Protein AF-A0A927HNV7-F1 (afdb_monomer)

pLDDT: mean 90.23, std 5.92, range [69.81, 96.62]

Radius of gyration: 13.7 Å; Cα contacts (8 Å, |Δi|>4): 140; chains: 1; bounding box: 26×29×38 Å

Organism: Klebsiella pneumoniae (NCBI:txid573)

Secondary structure (DSSP, 8-state):
--BTTB--SEEEEEESSSTT-TTSEEEEEEEE-TTTS-EEEEEEEEETTEEEEEEEEPPSSSSSPP-EEEEE-----

Sequence (77 aa):
MHINGQAPETQKMTFLKQKDDFDNVMMQWMLPDANTGHWLGLDYVKRNGKAILNVEVVRKNMDDPRRFWTYDCKRIK

Structure (mmCIF, N/CA/C/O backbone):
data_AF-A0A927HNV7-F1
#
_entry.id   AF-A0A927HNV7-F1
#
loop_
_atom_site.group_PDB
_atom_site.id
_atom_site.type_symbol
_atom_site.label_atom_id
_atom_site.label_alt_id
_atom_site.label_comp_id
_atom_site.label_asym_id
_atom_site.label_entity_id
_atom_site.label_seq_id
_atom_site.pdbx_PDB_ins_code
_atom_site.Cartn_x
_atom_site.Cartn_y
_atom_site.Cartn_z
_atom_site.occupancy
_atom_site.B_iso_or_equiv
_atom_site.auth_seq_id
_atom_site.auth_comp_id
_atom_site.auth_asym_id
_atom_site.auth_atom_id
_atom_site.pdbx_PDB_model_num
ATOM 1 N N . MET A 1 1 ? 7.125 -8.630 7.818 1.00 70.56 1 MET A N 1
ATOM 2 C CA . MET A 1 1 ? 5.867 -8.617 7.037 1.00 70.56 1 MET A CA 1
ATOM 3 C C . MET A 1 1 ? 6.263 -8.721 5.576 1.00 70.56 1 MET A C 1
ATOM 5 O O . MET A 1 1 ? 7.127 -7.958 5.172 1.00 70.56 1 MET A O 1
ATOM 9 N N . HIS A 1 2 ? 5.707 -9.675 4.830 1.00 81.38 2 HIS A N 1
ATOM 10 C CA . HIS A 1 2 ? 5.982 -9.831 3.400 1.00 81.38 2 HIS A CA 1
ATOM 11 C C . HIS A 1 2 ? 4.712 -9.506 2.616 1.00 81.38 2 HIS A C 1
ATOM 13 O O . HIS A 1 2 ? 3.624 -9.928 3.008 1.00 81.38 2 HIS A O 1
ATOM 19 N N . ILE A 1 3 ? 4.853 -8.763 1.527 1.00 82.88 3 ILE A N 1
ATOM 20 C CA . ILE A 1 3 ? 3.784 -8.449 0.584 1.00 82.88 3 ILE A CA 1
ATOM 21 C C . ILE A 1 3 ? 3.960 -9.409 -0.585 1.00 82.88 3 ILE A C 1
ATOM 23 O O . ILE A 1 3 ? 4.981 -9.371 -1.261 1.00 82.88 3 ILE A O 1
ATOM 27 N N . ASN A 1 4 ? 3.005 -10.322 -0.777 1.00 83.12 4 ASN A N 1
ATOM 28 C CA . ASN A 1 4 ? 3.087 -11.381 -1.794 1.00 83.12 4 ASN A CA 1
ATOM 29 C C . ASN A 1 4 ? 4.411 -12.176 -1.755 1.00 83.12 4 ASN A C 1
ATOM 31 O O . ASN A 1 4 ? 4.974 -12.515 -2.789 1.00 83.12 4 ASN A O 1
ATOM 35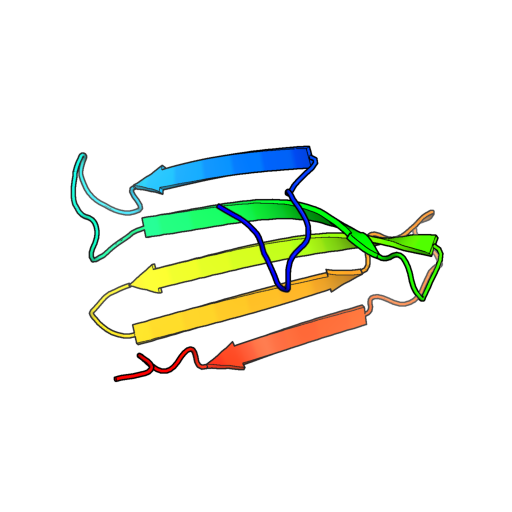 N N . GLY A 1 5 ? 4.930 -12.452 -0.553 1.00 84.25 5 GLY A N 1
ATOM 36 C CA . GLY A 1 5 ? 6.199 -13.168 -0.363 1.00 84.25 5 GLY A CA 1
ATOM 37 C C . GLY A 1 5 ? 7.460 -12.299 -0.460 1.00 84.25 5 GLY A C 1
ATOM 38 O O . GLY A 1 5 ? 8.541 -12.788 -0.153 1.00 84.25 5 GLY A O 1
ATOM 39 N N . GLN A 1 6 ? 7.337 -11.011 -0.793 1.00 85.44 6 GLN A N 1
ATOM 40 C CA . GLN A 1 6 ? 8.457 -10.080 -0.913 1.00 85.44 6 GLN A CA 1
ATOM 41 C C . GLN A 1 6 ? 8.533 -9.113 0.275 1.00 85.44 6 GLN A C 1
ATOM 43 O O . GLN A 1 6 ? 7.519 -8.592 0.743 1.00 85.44 6 GLN A O 1
ATOM 48 N N . ALA A 1 7 ? 9.740 -8.871 0.787 1.00 87.81 7 ALA A N 1
ATOM 49 C CA . ALA A 1 7 ? 9.954 -7.875 1.829 1.00 87.81 7 ALA A CA 1
ATOM 50 C C . ALA A 1 7 ? 9.924 -6.467 1.207 1.00 87.81 7 ALA A C 1
ATOM 52 O O . ALA A 1 7 ? 10.568 -6.254 0.176 1.00 87.81 7 ALA A O 1
ATOM 53 N N . PRO A 1 8 ? 9.182 -5.509 1.787 1.00 91.12 8 PRO A N 1
ATOM 54 C CA . PRO A 1 8 ? 9.259 -4.128 1.343 1.00 91.12 8 PRO A CA 1
ATOM 55 C C . PRO A 1 8 ? 10.605 -3.515 1.744 1.00 91.12 8 PRO A C 1
ATOM 57 O O . PRO A 1 8 ? 11.130 -3.805 2.817 1.00 91.12 8 PRO A O 1
ATOM 60 N N . GLU A 1 9 ? 11.124 -2.633 0.898 1.00 92.31 9 GLU A N 1
ATOM 61 C CA . GLU A 1 9 ? 12.372 -1.895 1.140 1.00 92.31 9 GLU A CA 1
ATOM 62 C C . GLU A 1 9 ? 12.182 -0.822 2.205 1.00 92.31 9 GLU A C 1
ATOM 64 O O . GLU A 1 9 ? 13.007 -0.632 3.095 1.00 92.31 9 GLU A O 1
ATOM 69 N N . THR A 1 10 ? 11.044 -0.131 2.147 1.00 92.25 10 THR A N 1
ATOM 70 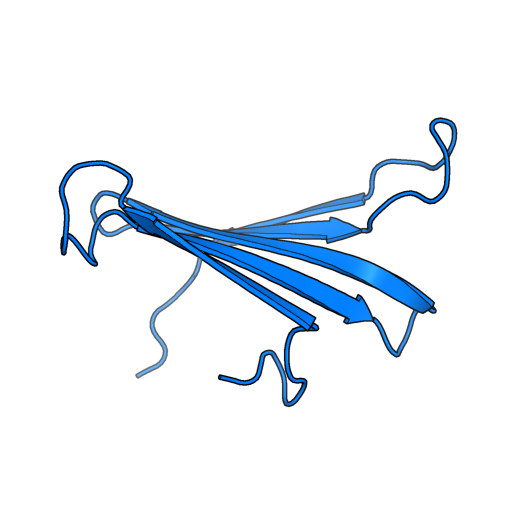C CA . THR A 1 10 ? 10.661 0.810 3.195 1.00 92.25 10 THR A CA 1
ATOM 71 C C . THR A 1 10 ? 9.246 0.530 3.659 1.00 92.25 10 THR A C 1
ATOM 73 O O . THR A 1 10 ? 8.373 0.143 2.879 1.00 92.25 10 THR A O 1
ATOM 76 N N . GLN A 1 11 ? 9.034 0.723 4.957 1.00 93.31 11 GLN A N 1
ATOM 77 C CA . GLN A 1 11 ? 7.738 0.620 5.603 1.00 93.31 11 GLN A CA 1
ATOM 78 C C . GLN A 1 11 ? 7.567 1.804 6.547 1.00 93.31 11 GLN A C 1
ATOM 80 O O . GLN A 1 11 ? 8.404 2.042 7.418 1.00 93.31 11 GLN A O 1
ATOM 85 N N . LYS A 1 12 ? 6.449 2.515 6.414 1.00 94.81 12 LYS A N 1
ATOM 86 C CA . LYS A 1 12 ? 6.061 3.583 7.334 1.00 94.81 12 LYS A CA 1
ATOM 87 C C . LYS A 1 12 ? 4.629 3.373 7.793 1.00 94.81 12 LYS A C 1
ATOM 89 O O . LYS A 1 12 ? 3.729 3.221 6.976 1.00 94.81 12 LYS A O 1
ATOM 94 N N . MET A 1 13 ? 4.413 3.409 9.103 1.00 94.06 13 MET A N 1
ATOM 95 C CA . MET A 1 13 ? 3.078 3.408 9.696 1.00 94.06 13 MET A CA 1
ATOM 96 C C . MET A 1 13 ? 2.767 4.795 10.251 1.00 94.06 13 MET A C 1
ATOM 98 O O . MET A 1 13 ? 3.616 5.423 10.881 1.00 94.06 13 MET A O 1
ATOM 102 N N . THR A 1 14 ? 1.554 5.276 10.009 1.00 95.44 14 THR A N 1
ATOM 103 C CA . THR A 1 14 ? 1.058 6.561 10.503 1.00 95.44 14 THR A CA 1
ATOM 104 C C . THR A 1 14 ? -0.334 6.369 11.089 1.00 95.44 14 THR A C 1
ATOM 106 O O . THR A 1 14 ? -1.210 5.795 10.442 1.00 95.44 14 THR A O 1
ATOM 109 N N . PHE A 1 15 ? -0.549 6.862 12.307 1.00 95.06 15 PHE A N 1
ATOM 110 C CA . PHE A 1 15 ? -1.884 6.946 12.892 1.00 95.06 15 PHE A CA 1
ATOM 111 C C . PHE A 1 15 ? -2.602 8.178 12.338 1.00 95.06 15 PHE A C 1
ATOM 113 O O . PHE A 1 15 ? -2.062 9.282 12.372 1.00 95.06 15 PHE A O 1
ATOM 120 N N . LEU A 1 16 ? -3.811 7.991 11.814 1.00 92.00 16 LEU A N 1
ATOM 121 C CA . LEU A 1 16 ? -4.571 9.038 11.122 1.00 92.00 16 LEU A CA 1
ATOM 122 C C . LEU A 1 16 ? -5.388 9.924 12.068 1.00 92.00 16 LEU A C 1
ATOM 124 O O . LEU A 1 16 ? -5.859 10.980 11.652 1.00 92.00 16 LEU A O 1
ATOM 128 N N . LYS A 1 17 ? -5.606 9.484 13.312 1.00 91.06 17 LYS A N 1
ATOM 129 C CA . LYS A 1 17 ? -6.373 10.224 14.325 1.00 91.06 17 LYS A CA 1
ATOM 130 C C . LYS A 1 17 ? -5.587 10.378 15.619 1.00 91.06 17 LYS A C 1
ATOM 132 O O . LYS A 1 17 ? -5.077 11.454 15.903 1.00 91.06 17 LYS A O 1
ATOM 137 N N . GLN A 1 18 ? -5.492 9.300 16.391 1.00 92.19 18 GLN A N 1
ATOM 138 C CA . GLN A 1 18 ? -4.826 9.273 17.688 1.00 92.19 18 GLN A CA 1
ATOM 139 C C . GLN A 1 18 ? -3.805 8.142 17.734 1.00 92.19 18 GLN A C 1
ATOM 141 O O . GLN A 1 18 ? -3.913 7.159 17.000 1.00 92.19 18 GLN A O 1
ATOM 146 N N . LYS A 1 19 ? -2.804 8.292 18.599 1.00 89.94 19 LYS A N 1
ATOM 147 C CA . LYS A 1 19 ? -1.790 7.262 18.810 1.00 89.94 19 LYS A CA 1
ATOM 148 C C . LYS A 1 19 ? -2.457 5.944 19.234 1.00 89.94 19 LYS A C 1
ATOM 150 O O . LYS A 1 19 ? -3.413 5.964 20.003 1.00 89.94 19 LYS A O 1
ATOM 15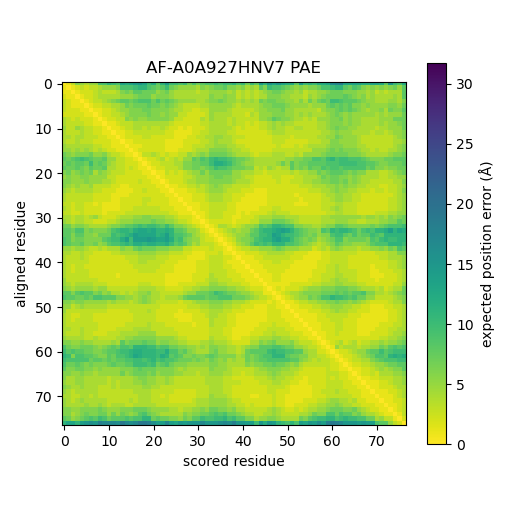5 N N . ASP A 1 20 ? -1.953 4.833 18.699 1.00 89.06 20 ASP A N 1
ATOM 156 C CA . ASP A 1 20 ? -2.410 3.460 18.967 1.00 89.06 20 ASP A CA 1
ATOM 157 C C . ASP A 1 20 ? -3.838 3.120 18.474 1.00 89.06 20 ASP A C 1
ATOM 159 O O . ASP A 1 20 ? -4.376 2.058 18.782 1.00 89.06 20 ASP A O 1
ATOM 163 N N . ASP A 1 21 ? -4.445 3.965 17.630 1.00 90.94 21 ASP A N 1
ATOM 164 C CA . ASP A 1 21 ? -5.709 3.671 16.940 1.00 90.94 21 ASP A CA 1
ATOM 165 C C . ASP A 1 21 ? -5.472 2.868 15.653 1.00 90.94 21 ASP A C 1
ATOM 167 O O . ASP A 1 21 ? -5.401 3.413 14.549 1.00 90.94 21 ASP A O 1
ATOM 171 N N . PHE A 1 22 ? -5.367 1.546 15.795 1.00 88.12 22 PHE A N 1
ATOM 172 C CA . PHE A 1 22 ? -5.182 0.600 14.684 1.00 88.12 22 PHE A CA 1
ATOM 173 C C . PHE A 1 22 ? -6.408 0.451 13.760 1.00 88.12 22 PHE A C 1
ATOM 175 O O . PHE A 1 22 ? -6.355 -0.276 12.759 1.00 88.12 22 PHE A O 1
ATOM 182 N N . ASP A 1 23 ? -7.520 1.124 14.061 1.00 90.06 23 ASP A N 1
ATOM 183 C CA . ASP A 1 23 ? -8.683 1.228 13.176 1.00 90.06 23 ASP A CA 1
ATOM 184 C C . ASP A 1 23 ? -8.626 2.460 12.266 1.00 90.06 23 ASP A C 1
ATOM 186 O O . ASP A 1 23 ? -9.394 2.548 11.301 1.00 90.06 23 ASP A O 1
ATOM 190 N N . ASN A 1 24 ? -7.692 3.378 12.528 1.00 93.94 24 ASN A N 1
ATOM 191 C CA . ASN A 1 24 ? -7.428 4.565 11.725 1.00 93.94 24 ASN A CA 1
ATOM 192 C C . ASN A 1 24 ? -5.920 4.694 11.458 1.00 93.94 24 ASN A C 1
ATOM 194 O O . ASN A 1 24 ? -5.243 5.566 12.005 1.00 93.94 24 ASN A O 1
ATOM 198 N N . VAL A 1 25 ? -5.401 3.829 10.586 1.00 95.44 25 VAL A N 1
ATOM 199 C CA . VAL A 1 25 ? -3.978 3.767 10.221 1.00 95.44 25 VAL A CA 1
ATOM 200 C C . VAL A 1 25 ? -3.770 3.887 8.723 1.00 95.44 25 VAL A C 1
ATOM 202 O O . VAL A 1 25 ? -4.564 3.401 7.919 1.00 95.44 25 VAL A O 1
ATOM 205 N N . MET A 1 26 ? -2.642 4.483 8.362 1.00 95.69 26 MET A N 1
ATOM 206 C CA . MET A 1 26 ? -2.063 4.387 7.036 1.00 95.69 26 MET A CA 1
ATOM 207 C C . MET A 1 26 ? -0.730 3.655 7.127 1.00 95.69 26 MET A C 1
ATOM 209 O O . MET A 1 26 ? 0.125 4.004 7.943 1.00 95.69 26 MET A O 1
ATOM 213 N N . MET A 1 27 ? -0.558 2.640 6.291 1.00 95.19 27 MET A N 1
ATOM 214 C CA . MET A 1 27 ? 0.713 1.962 6.087 1.00 95.19 27 MET A CA 1
ATOM 215 C C . MET A 1 27 ? 1.169 2.219 4.662 1.00 95.19 27 MET A C 1
ATOM 217 O O . MET A 1 27 ? 0.415 1.987 3.723 1.00 95.19 27 MET A O 1
ATOM 221 N N . GLN A 1 28 ? 2.393 2.701 4.525 1.00 96.12 28 GLN A N 1
ATOM 222 C CA . GLN A 1 28 ? 3.017 2.981 3.244 1.00 96.12 28 GLN A CA 1
ATOM 223 C C . GLN A 1 28 ? 4.191 2.033 3.066 1.00 96.12 28 GLN A C 1
ATOM 225 O O . GLN A 1 28 ? 5.017 1.891 3.977 1.00 96.12 28 GLN A O 1
ATOM 230 N N . TRP A 1 29 ? 4.269 1.409 1.900 1.00 95.25 29 TRP A N 1
ATOM 231 C CA . TRP A 1 29 ? 5.374 0.547 1.521 1.00 95.25 29 TRP A CA 1
ATOM 232 C C . TRP A 1 29 ? 5.914 0.926 0.153 1.00 95.25 29 TRP A C 1
ATOM 234 O O . TRP A 1 29 ? 5.163 1.300 -0.746 1.00 95.25 29 TRP A O 1
ATOM 244 N N . MET A 1 30 ? 7.222 0.763 -0.004 1.00 93.50 30 MET A N 1
ATOM 245 C CA . MET A 1 30 ? 7.889 0.793 -1.301 1.00 93.50 30 MET A CA 1
ATOM 246 C C . MET A 1 30 ? 8.603 -0.528 -1.516 1.00 93.50 30 MET A C 1
ATOM 248 O O . MET A 1 30 ? 9.300 -1.009 -0.620 1.00 93.50 30 MET A O 1
ATOM 252 N N . LEU A 1 31 ? 8.449 -1.098 -2.703 1.00 92.44 31 LEU A N 1
ATOM 253 C CA . LEU A 1 31 ? 9.130 -2.325 -3.094 1.00 92.44 31 LEU A CA 1
ATOM 2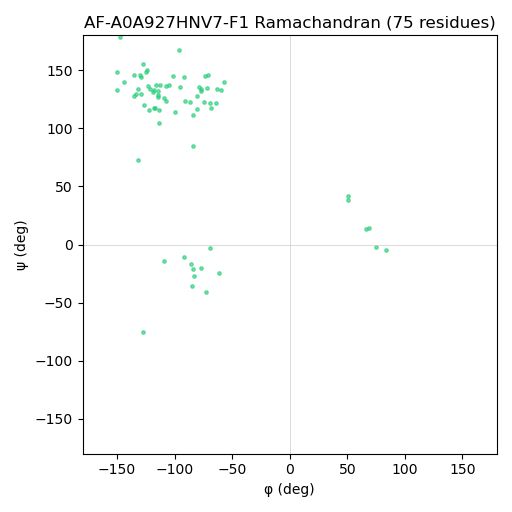54 C C . LEU A 1 31 ? 9.376 -2.355 -4.607 1.00 92.44 31 LEU A C 1
ATOM 256 O O . LEU A 1 31 ? 8.570 -1.806 -5.362 1.00 92.44 31 LEU A O 1
ATOM 260 N N . PRO A 1 32 ? 10.460 -2.993 -5.067 1.00 90.56 32 PRO A N 1
ATOM 261 C CA . PRO A 1 32 ? 10.670 -3.233 -6.487 1.00 90.56 32 PRO A CA 1
ATOM 262 C C . PRO A 1 32 ? 9.695 -4.305 -6.993 1.00 90.56 32 PRO A C 1
ATOM 264 O O . PRO A 1 32 ? 9.529 -5.343 -6.362 1.00 90.56 32 PRO A O 1
ATOM 267 N N . ASP A 1 33 ? 9.066 -4.086 -8.141 1.00 83.94 33 ASP A N 1
ATOM 268 C CA . ASP A 1 33 ? 8.305 -5.111 -8.849 1.00 83.94 33 ASP A CA 1
ATOM 269 C C . ASP A 1 33 ? 9.250 -5.949 -9.710 1.00 83.94 33 ASP A C 1
ATOM 271 O O . ASP A 1 33 ? 9.788 -5.479 -10.718 1.00 83.94 33 ASP A O 1
ATOM 275 N N . ALA A 1 34 ? 9.421 -7.211 -9.320 1.00 73.38 34 ALA A N 1
ATOM 276 C CA . ALA A 1 34 ? 10.282 -8.160 -10.014 1.00 73.38 34 ALA A CA 1
ATOM 277 C C . ALA A 1 34 ? 9.844 -8.430 -11.466 1.00 73.38 34 ALA A C 1
ATOM 279 O O . ALA A 1 34 ? 10.681 -8.803 -12.285 1.00 73.38 34 ALA A O 1
ATOM 280 N N . ASN A 1 35 ? 8.564 -8.232 -11.805 1.00 78.62 35 ASN A N 1
ATOM 281 C CA . ASN A 1 35 ? 8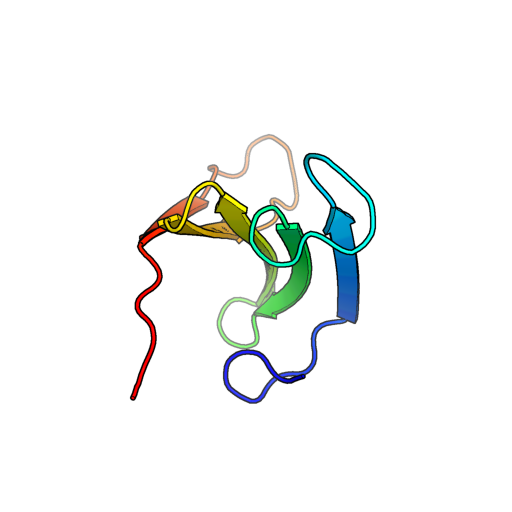.050 -8.537 -13.143 1.00 78.62 35 ASN A CA 1
ATOM 282 C C . ASN A 1 35 ? 8.264 -7.398 -14.140 1.00 78.62 35 ASN A C 1
ATOM 284 O O . ASN A 1 35 ? 8.477 -7.644 -15.325 1.00 78.62 35 ASN A O 1
ATOM 288 N N . THR A 1 36 ? 8.170 -6.149 -13.680 1.00 78.62 36 THR A N 1
ATOM 289 C CA . THR A 1 36 ? 8.211 -4.976 -14.563 1.00 78.62 36 THR A CA 1
ATOM 290 C C . THR A 1 36 ? 9.503 -4.169 -14.431 1.00 78.62 36 THR A C 1
ATOM 292 O O . THR A 1 36 ? 9.780 -3.325 -15.282 1.00 78.62 36 THR A O 1
ATOM 295 N N . GLY A 1 37 ? 10.307 -4.404 -13.385 1.00 82.19 37 GLY A N 1
ATOM 296 C CA . GLY A 1 37 ? 11.512 -3.619 -13.098 1.00 82.19 37 GLY A CA 1
ATOM 297 C C . GLY A 1 37 ? 11.214 -2.180 -12.656 1.00 82.19 37 GLY A C 1
ATOM 298 O O . GLY A 1 37 ? 12.106 -1.328 -12.670 1.00 82.19 37 GLY A O 1
ATOM 299 N N . HIS A 1 38 ? 9.962 -1.888 -12.299 1.00 87.75 38 HIS A N 1
ATOM 300 C CA . HIS A 1 38 ? 9.548 -0.621 -11.702 1.00 87.75 38 HIS A CA 1
AT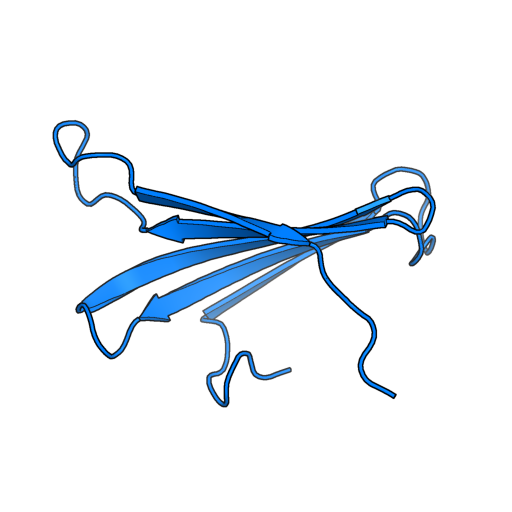OM 301 C C . HIS A 1 38 ? 9.495 -0.724 -10.178 1.00 87.75 38 HIS A C 1
ATOM 303 O O . HIS A 1 38 ? 9.515 -1.811 -9.615 1.00 87.75 38 HIS A O 1
ATOM 309 N N . TRP A 1 39 ? 9.393 0.415 -9.501 1.00 92.00 39 TRP A N 1
ATOM 310 C CA . TRP A 1 39 ? 9.044 0.449 -8.084 1.00 92.00 39 TRP A CA 1
ATOM 311 C C . TRP A 1 39 ? 7.534 0.586 -7.922 1.00 92.00 39 TRP A C 1
ATOM 313 O O . TRP A 1 39 ? 6.885 1.283 -8.704 1.00 92.00 39 TRP A O 1
ATOM 323 N N . LEU A 1 40 ? 6.986 -0.058 -6.898 1.00 93.12 40 LEU A N 1
ATOM 324 C CA . LEU A 1 40 ? 5.593 0.075 -6.498 1.00 93.12 40 LEU A CA 1
ATOM 325 C C . LEU A 1 40 ? 5.517 0.844 -5.185 1.00 93.12 40 LEU A C 1
ATOM 327 O O . LEU A 1 40 ? 6.150 0.463 -4.199 1.00 93.12 40 LEU A O 1
ATOM 331 N N . GLY A 1 41 ? 4.718 1.906 -5.187 1.00 94.50 41 GLY A N 1
ATOM 332 C CA . GLY A 1 41 ? 4.226 2.557 -3.983 1.00 94.50 41 GLY A CA 1
ATOM 333 C C . GLY A 1 41 ? 2.899 1.924 -3.584 1.00 94.50 41 GLY A C 1
ATOM 334 O O . GLY A 1 41 ? 1.964 1.877 -4.384 1.00 94.50 41 GLY A O 1
ATOM 335 N N . LEU A 1 42 ? 2.821 1.411 -2.362 1.00 95.19 42 LEU A N 1
ATOM 336 C CA . LEU A 1 42 ? 1.620 0.806 -1.800 1.00 95.19 42 LEU A CA 1
ATOM 337 C C . L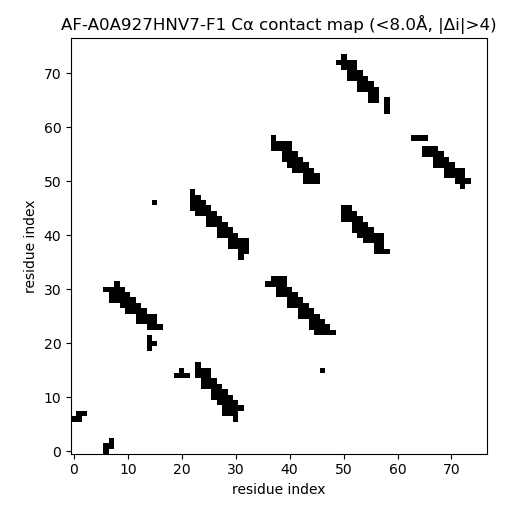EU A 1 42 ? 1.170 1.612 -0.588 1.00 95.19 42 LEU A C 1
ATOM 339 O O . LEU A 1 42 ? 1.873 1.636 0.420 1.00 95.19 42 LEU A O 1
ATOM 343 N N . ASP A 1 43 ? -0.024 2.191 -0.653 1.00 96.19 43 ASP A N 1
ATOM 344 C CA . ASP A 1 43 ? -0.639 2.885 0.476 1.00 96.19 43 ASP A CA 1
ATOM 345 C C . ASP A 1 43 ? -1.884 2.122 0.933 1.00 96.19 43 ASP A C 1
ATOM 347 O O . ASP A 1 43 ? -2.944 2.160 0.302 1.00 96.19 43 ASP A O 1
ATOM 351 N N . TYR A 1 44 ? -1.762 1.424 2.057 1.00 95.50 44 TYR A N 1
ATOM 352 C CA . TYR A 1 44 ? -2.896 0.848 2.764 1.00 95.50 44 TYR A CA 1
ATOM 353 C C . TYR A 1 44 ? -3.484 1.877 3.716 1.00 95.50 44 TYR A C 1
ATOM 355 O O . TYR A 1 44 ? -2.803 2.364 4.616 1.00 95.50 44 TYR A O 1
ATOM 363 N N . VAL A 1 45 ? -4.769 2.171 3.555 1.00 95.94 45 VAL A N 1
ATOM 364 C CA . VAL A 1 45 ? -5.495 3.117 4.401 1.00 95.94 45 VAL A CA 1
ATOM 365 C C . VAL A 1 45 ? -6.671 2.394 5.027 1.00 95.94 45 VAL A C 1
ATOM 367 O O . VAL A 1 45 ? -7.603 1.990 4.332 1.00 95.94 45 VAL A O 1
ATOM 370 N N . LYS A 1 46 ? -6.653 2.270 6.353 1.00 95.00 46 LYS A N 1
ATOM 371 C CA . LYS A 1 46 ? -7.782 1.799 7.150 1.00 95.00 46 LYS A CA 1
ATOM 372 C C . LYS A 1 46 ? -8.371 2.978 7.901 1.00 95.00 46 LYS A C 1
ATOM 374 O O . LYS A 1 46 ? -7.663 3.662 8.634 1.00 95.00 46 LYS A O 1
ATOM 379 N N . ARG A 1 47 ? -9.662 3.224 7.706 1.00 92.56 47 ARG A N 1
ATOM 380 C CA . ARG A 1 47 ? -10.392 4.296 8.382 1.00 92.56 47 ARG A CA 1
ATOM 381 C C . ARG A 1 47 ? -11.847 3.899 8.559 1.00 92.56 47 ARG A C 1
ATOM 383 O O . ARG A 1 47 ? -12.501 3.480 7.606 1.00 92.56 47 ARG A O 1
ATOM 390 N N . ASN A 1 48 ? -12.372 4.090 9.768 1.00 86.94 48 ASN A N 1
ATOM 391 C CA . ASN A 1 48 ? -13.782 3.841 10.097 1.00 86.94 48 ASN A CA 1
ATOM 392 C C . ASN A 1 48 ? -14.269 2.438 9.659 1.00 86.94 48 ASN A C 1
ATOM 394 O O . ASN A 1 48 ? -15.345 2.298 9.080 1.00 86.94 48 ASN A O 1
ATOM 398 N N . GLY A 1 49 ? -13.448 1.403 9.867 1.00 85.19 49 GLY A N 1
ATOM 399 C CA . GLY A 1 49 ? -13.797 0.016 9.529 1.00 85.19 49 GLY A CA 1
ATOM 400 C C . GLY A 1 49 ? -13.749 -0.340 8.037 1.00 85.19 49 GLY A C 1
ATOM 401 O O . GLY A 1 49 ? -13.952 -1.502 7.693 1.00 85.19 49 GLY A O 1
ATOM 402 N N . LYS A 1 50 ? -13.439 0.614 7.151 1.00 91.88 50 LYS A N 1
ATOM 403 C CA . LYS A 1 50 ? -13.137 0.355 5.737 1.00 91.88 50 LYS A CA 1
ATOM 404 C C . LYS A 1 50 ? -11.632 0.386 5.521 1.00 91.88 50 LYS A C 1
ATOM 406 O O . LYS A 1 50 ? -10.929 1.170 6.157 1.00 91.88 50 LYS A O 1
ATOM 411 N N . ALA A 1 51 ? -11.149 -0.463 4.626 1.00 95.12 51 ALA A N 1
ATOM 412 C CA . ALA A 1 51 ? -9.748 -0.510 4.258 1.00 95.12 51 ALA A CA 1
ATOM 413 C C . ALA A 1 51 ? -9.612 -0.527 2.738 1.00 95.12 51 ALA A C 1
ATOM 415 O O . ALA A 1 51 ? -10.307 -1.289 2.068 1.00 95.12 51 ALA A O 1
ATOM 416 N N . ILE A 1 52 ? -8.717 0.308 2.224 1.00 96.31 52 ILE A N 1
ATOM 417 C CA . ILE A 1 52 ? -8.359 0.366 0.810 1.00 96.31 52 ILE A CA 1
ATOM 418 C C . ILE A 1 52 ? -6.853 0.178 0.658 1.00 96.31 52 ILE A C 1
ATOM 420 O O . ILE A 1 52 ? -6.080 0.559 1.541 1.00 96.31 52 ILE A O 1
ATOM 424 N N . LEU A 1 53 ? -6.449 -0.388 -0.471 1.00 96.25 53 LEU A N 1
ATOM 425 C CA . LEU A 1 53 ? -5.064 -0.467 -0.905 1.00 96.25 53 LEU A CA 1
ATOM 426 C C . LEU A 1 53 ? -4.929 0.306 -2.209 1.00 96.25 53 LEU A C 1
ATOM 428 O O . LEU A 1 53 ? -5.524 -0.060 -3.222 1.00 96.25 53 LEU A O 1
ATOM 432 N N . ASN A 1 54 ? -4.129 1.358 -2.173 1.00 96.62 54 ASN A N 1
ATOM 433 C CA . ASN A 1 54 ? -3.722 2.095 -3.352 1.00 96.62 54 ASN A CA 1
ATOM 434 C C . ASN A 1 54 ? -2.366 1.578 -3.822 1.00 96.62 54 ASN A C 1
ATOM 436 O O . ASN A 1 54 ? -1.465 1.372 -3.011 1.00 96.62 54 ASN A O 1
ATOM 440 N N . VAL A 1 55 ? -2.237 1.371 -5.126 1.00 94.69 55 VAL A N 1
ATOM 441 C CA . VAL A 1 55 ? -1.024 0.871 -5.769 1.00 94.69 55 VAL A CA 1
ATOM 442 C C . VAL A 1 55 ? -0.647 1.837 -6.873 1.00 94.69 55 VAL A C 1
ATOM 444 O O . VAL A 1 55 ? -1.421 2.030 -7.808 1.00 94.69 55 VAL A O 1
ATOM 447 N N . GLU A 1 56 ? 0.541 2.419 -6.785 1.00 94.31 56 GLU A N 1
ATOM 448 C CA . GLU A 1 56 ? 1.110 3.284 -7.813 1.00 94.31 56 GLU A CA 1
ATOM 449 C C . GLU A 1 56 ? 2.398 2.679 -8.365 1.00 94.31 56 GLU A C 1
ATOM 451 O O . GLU A 1 56 ? 3.283 2.282 -7.607 1.00 94.31 56 GLU A O 1
ATOM 456 N N . VAL A 1 57 ? 2.534 2.651 -9.691 1.00 93.62 57 VAL A N 1
ATOM 457 C CA . VAL A 1 57 ? 3.833 2.398 -10.325 1.00 93.62 57 VAL A CA 1
ATOM 458 C C . VAL A 1 57 ? 4.615 3.703 -10.305 1.00 93.62 57 VAL A C 1
ATOM 460 O O . VAL A 1 57 ? 4.209 4.689 -10.925 1.00 93.62 57 VAL A O 1
ATOM 463 N N . VAL A 1 58 ? 5.744 3.706 -9.600 1.00 91.00 58 VAL A N 1
ATOM 464 C CA . VAL A 1 58 ? 6.618 4.873 -9.495 1.00 91.00 58 VAL A CA 1
ATOM 465 C C . VAL A 1 58 ? 7.181 5.191 -10.877 1.00 91.00 58 VAL A C 1
ATOM 467 O O . VAL A 1 58 ? 7.820 4.361 -11.534 1.00 91.00 58 VAL A O 1
ATOM 470 N N . ARG A 1 59 ? 6.916 6.418 -11.320 1.00 89.62 59 ARG A N 1
ATOM 471 C CA . ARG A 1 59 ? 7.360 6.940 -12.611 1.00 89.62 59 ARG A CA 1
ATOM 472 C C . ARG A 1 59 ? 8.855 7.236 -12.584 1.00 89.62 59 ARG A C 1
ATOM 474 O O . ARG A 1 59 ? 9.376 7.680 -11.561 1.00 89.62 59 ARG A O 1
ATOM 481 N N . LYS A 1 60 ? 9.540 7.022 -13.710 1.00 84.94 60 LYS A N 1
ATOM 482 C CA . LYS A 1 60 ? 10.964 7.369 -13.841 1.00 84.94 60 LYS A CA 1
ATOM 483 C C . LYS A 1 60 ? 11.143 8.844 -14.197 1.00 84.94 60 LYS A C 1
ATOM 485 O O . LYS A 1 60 ? 12.167 9.431 -13.864 1.00 84.94 60 LYS A O 1
ATOM 490 N N . ASN A 1 61 ? 10.153 9.435 -14.861 1.00 87.44 61 ASN A N 1
ATOM 491 C CA . ASN A 1 61 ? 10.127 10.840 -15.259 1.00 87.44 61 ASN A CA 1
ATOM 492 C C . ASN A 1 61 ? 8.682 11.392 -15.239 1.00 87.44 61 ASN A C 1
ATOM 494 O O . ASN A 1 61 ? 7.732 10.682 -14.906 1.00 87.44 61 ASN A O 1
ATOM 498 N N . MET A 1 62 ? 8.513 12.677 -15.557 1.00 86.12 62 MET A N 1
ATOM 499 C CA . MET A 1 62 ? 7.196 13.331 -15.547 1.00 86.12 62 MET A CA 1
ATOM 500 C C . MET A 1 62 ? 6.321 12.995 -16.763 1.00 86.12 62 MET A C 1
ATOM 502 O O . MET A 1 62 ? 5.101 13.132 -16.652 1.00 86.12 62 MET A O 1
ATOM 506 N N . ASP A 1 63 ? 6.921 12.533 -17.862 1.00 89.88 63 ASP A N 1
ATOM 507 C CA . ASP A 1 63 ? 6.238 12.193 -19.119 1.00 89.88 63 ASP A CA 1
ATOM 508 C C . ASP A 1 63 ? 5.646 10.775 -19.105 1.00 89.88 63 ASP A C 1
ATOM 510 O O . ASP A 1 63 ? 4.722 10.468 -19.861 1.00 89.88 63 ASP A O 1
ATOM 514 N N . ASP A 1 64 ? 6.147 9.905 -18.223 1.00 87.69 64 ASP A N 1
ATOM 515 C CA . ASP A 1 64 ? 5.637 8.552 -18.046 1.00 87.69 64 ASP A CA 1
ATOM 516 C C . ASP A 1 64 ? 4.154 8.587 -17.626 1.00 87.69 64 ASP A C 1
ATOM 518 O O . ASP A 1 64 ? 3.776 9.301 -16.681 1.00 87.69 64 ASP A O 1
ATOM 522 N N . PRO A 1 65 ? 3.290 7.769 -18.258 1.00 90.12 65 PRO A N 1
ATOM 523 C CA . PRO A 1 65 ? 1.881 7.718 -17.906 1.00 90.12 65 PRO A CA 1
ATOM 524 C C . PRO A 1 65 ? 1.712 7.225 -16.469 1.00 90.12 65 PRO A C 1
ATOM 526 O O . PRO A 1 65 ? 2.294 6.215 -16.061 1.00 90.12 65 PRO A O 1
ATOM 529 N N . ARG A 1 66 ? 0.865 7.913 -15.697 1.00 90.62 66 ARG A N 1
ATOM 530 C CA . ARG A 1 66 ? 0.549 7.503 -14.327 1.00 90.62 66 ARG A CA 1
ATOM 531 C C . ARG A 1 66 ? -0.275 6.217 -14.347 1.00 90.62 66 ARG A C 1
ATOM 533 O O . ARG A 1 66 ? -1.366 6.188 -14.912 1.00 90.62 66 ARG A O 1
ATOM 540 N N . ARG A 1 67 ? 0.235 5.167 -13.700 1.00 92.94 67 ARG A N 1
ATOM 541 C CA . ARG A 1 67 ? -0.468 3.891 -13.525 1.00 92.94 67 ARG A CA 1
ATOM 542 C C . ARG A 1 67 ? -0.782 3.701 -12.051 1.00 92.94 67 ARG A C 1
ATOM 544 O O . ARG A 1 67 ? 0.129 3.620 -11.228 1.00 92.94 67 ARG A O 1
ATOM 551 N N . PHE A 1 68 ? -2.070 3.681 -11.740 1.00 94.00 68 PHE A N 1
ATOM 552 C CA . PHE A 1 68 ? -2.574 3.669 -10.379 1.00 94.00 68 PHE A CA 1
ATOM 553 C C . PHE A 1 68 ? -3.828 2.806 -10.285 1.00 94.00 68 PHE A C 1
ATOM 555 O O . PHE A 1 68 ? -4.687 2.863 -11.166 1.00 94.00 68 PHE A O 1
ATOM 562 N N . TRP A 1 69 ? -3.943 2.046 -9.202 1.00 94.81 69 TRP A N 1
ATOM 563 C CA . TRP A 1 69 ? -5.105 1.217 -8.909 1.00 94.81 69 TRP A CA 1
ATOM 564 C C . TRP A 1 69 ? -5.511 1.363 -7.449 1.00 94.81 69 TRP A C 1
ATOM 566 O O . TRP A 1 69 ? -4.661 1.465 -6.566 1.00 94.81 69 TRP A O 1
ATOM 576 N N . THR A 1 70 ? -6.815 1.300 -7.198 1.00 96.50 70 THR A N 1
ATOM 577 C CA . THR A 1 70 ? -7.387 1.246 -5.852 1.00 96.50 70 THR A CA 1
ATOM 578 C C . THR A 1 70 ? -8.165 -0.047 -5.701 1.00 96.50 70 THR A C 1
ATOM 580 O O . THR A 1 70 ? -8.992 -0.386 -6.547 1.00 96.50 70 THR A O 1
ATOM 583 N N . TYR A 1 71 ? -7.915 -0.749 -4.603 1.00 95.62 71 TYR A N 1
ATOM 584 C CA . TYR A 1 71 ? -8.568 -2.005 -4.265 1.00 95.62 71 TYR A CA 1
ATOM 585 C C . TYR A 1 71 ? -9.239 -1.898 -2.901 1.00 95.62 71 TYR A C 1
ATOM 587 O O . TYR A 1 71 ? -8.630 -1.430 -1.939 1.00 95.62 71 TYR A O 1
ATOM 595 N N . ASP A 1 72 ? -10.466 -2.401 -2.791 1.00 95.31 72 ASP A N 1
ATOM 596 C CA . ASP A 1 72 ? -11.106 -2.601 -1.493 1.00 95.31 72 ASP A CA 1
ATOM 597 C C . ASP A 1 72 ? -10.486 -3.812 -0.791 1.00 95.31 72 ASP A C 1
ATOM 599 O O . ASP A 1 72 ? -10.506 -4.938 -1.301 1.00 95.31 72 ASP A O 1
ATOM 603 N N . CYS A 1 73 ? -9.948 -3.605 0.409 1.00 92.62 73 CYS A N 1
ATOM 604 C CA . CYS A 1 73 ? -9.391 -4.691 1.200 1.00 92.62 73 CYS A CA 1
ATOM 605 C C . CYS A 1 73 ? -10.504 -5.486 1.883 1.00 92.62 73 CYS A C 1
ATOM 607 O O . CYS A 1 73 ? -11.404 -4.932 2.518 1.00 92.62 73 CYS A O 1
ATOM 609 N N . LYS A 1 74 ? -10.388 -6.814 1.833 1.00 90.00 74 LYS A N 1
ATOM 610 C CA . LYS A 1 74 ? -11.259 -7.737 2.563 1.00 90.00 74 LYS A CA 1
ATOM 611 C C . LYS A 1 74 ? -10.431 -8.511 3.573 1.00 90.00 74 LYS A C 1
ATOM 613 O O . LYS A 1 74 ? -9.337 -8.975 3.265 1.00 90.00 74 LYS A O 1
ATOM 618 N N . ARG A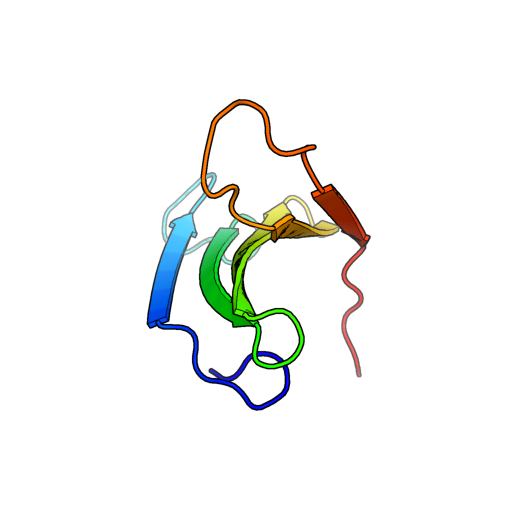 1 75 ? -10.963 -8.664 4.785 1.00 84.19 75 ARG A N 1
ATOM 619 C CA . ARG A 1 75 ? -10.365 -9.548 5.785 1.00 84.19 75 ARG A CA 1
ATOM 620 C C 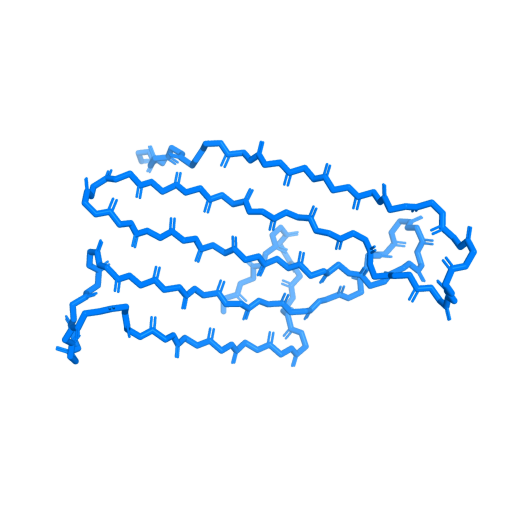. ARG A 1 75 ? -10.526 -10.988 5.302 1.00 84.19 75 ARG A C 1
ATOM 622 O O . ARG A 1 75 ? -11.651 -11.454 5.137 1.00 84.19 75 ARG A O 1
ATOM 629 N N . ILE A 1 76 ? -9.410 -11.663 5.066 1.00 83.38 76 ILE A N 1
ATOM 630 C CA . ILE A 1 76 ? -9.388 -13.101 4.800 1.00 83.38 76 ILE A CA 1
ATOM 631 C C . ILE A 1 76 ? -9.559 -13.802 6.159 1.00 83.38 76 ILE A C 1
ATOM 633 O O . ILE A 1 76 ? -8.996 -13.339 7.154 1.00 83.38 76 ILE A O 1
ATOM 637 N N . LYS A 1 77 ? -10.443 -14.804 6.214 1.00 69.81 77 LYS A N 1
ATOM 638 C CA . LYS A 1 77 ? -10.756 -15.565 7.434 1.00 69.81 77 LYS A CA 1
ATOM 639 C C . LYS A 1 77 ? -9.584 -16.431 7.870 1.00 69.81 77 LYS A C 1
ATOM 641 O O . LYS A 1 77 ? -8.908 -16.968 6.967 1.00 69.81 77 LYS A O 1
#

Nearest PDB structures (foldseek):
  8wg2-assembly1_B  TM=6.926E-01  e=4.366E+00  Flavobacterium johnsoniae UW101
  8wg0-assembly1_B  TM=6.922E-01  e=6.024E+00  Flavobacterium johnsoniae UW101
  8wg0-assembly2_C  TM=6.933E-01  e=6.024E+00  Flavobacterium johnsoniae UW101

Mean predicted aligned error: 4.29 Å

Foldseek 3Di:
DADVNHDFPDKDKDAPPDPPPPQFIWIWTWDQDPVPRFIWIWIWGHHPNWIKIKIWGDDPDPPDDTDIDIDTDDDDD

Solvent-accessible surface area (backbone atoms only — not comparable to full-atom values): 4630 Å² total; per-residue (Å²): 126,58,62,96,84,39,68,55,78,41,78,47,80,43,62,74,77,48,87,92,37,83,55,26,27,35,40,40,34,34,33,77,37,89,88,77,77,40,40,35,41,36,42,36,40,32,46,89,87,44,39,37,37,33,41,33,53,55,65,94,54,89,82,52,80,87,48,72,51,79,42,82,59,74,90,79,132